Protein AF-A0A3N4N2G1-F1 (afdb_monomer)

Mean predicted aligned error: 16.77 Å

InterPro domains:
  IPR019284 Uncharacterized protein RP532 [PF10097] (50-97)

Structure (mmCIF, N/CA/C/O backbone):
data_AF-A0A3N4N2G1-F1
#
_entry.id   AF-A0A3N4N2G1-F1
#
loop_
_atom_site.group_PDB
_atom_site.id
_atom_site.type_symbol
_atom_site.label_atom_id
_atom_site.label_alt_id
_atom_site.label_comp_id
_atom_site.label_asym_id
_atom_site.label_entity_id
_atom_site.label_seq_id
_atom_site.pdbx_PDB_ins_code
_atom_site.Cartn_x
_atom_site.Cartn_y
_atom_site.Cartn_z
_atom_site.occupancy
_atom_site.B_iso_or_equiv
_atom_site.auth_seq_id
_atom_site.auth_comp_id
_atom_site.auth_asym_id
_atom_site.auth_atom_id
_atom_site.pdbx_PDB_model_num
ATOM 1 N N . MET A 1 1 ? 12.032 -57.325 11.717 1.00 37.16 1 MET A N 1
ATOM 2 C CA . MET A 1 1 ? 11.081 -56.897 10.663 1.00 37.16 1 MET A CA 1
ATOM 3 C C . MET A 1 1 ? 9.886 -56.282 11.387 1.00 37.16 1 MET A C 1
ATOM 5 O O . MET A 1 1 ? 8.989 -57.001 11.774 1.00 37.16 1 MET A O 1
ATOM 9 N N . ASN A 1 2 ? 9.988 -55.068 11.923 1.00 47.75 2 ASN A N 1
ATOM 10 C CA . ASN A 1 2 ? 10.006 -53.773 11.227 1.00 47.75 2 ASN A CA 1
ATOM 11 C C . ASN A 1 2 ? 8.675 -53.384 10.548 1.00 47.75 2 ASN A C 1
ATOM 13 O O . ASN A 1 2 ? 8.714 -52.868 9.439 1.00 47.75 2 ASN A O 1
ATOM 17 N N . ASN A 1 3 ? 7.517 -53.646 11.181 1.00 48.66 3 ASN A N 1
ATOM 18 C CA . ASN A 1 3 ? 6.256 -53.039 10.717 1.00 48.66 3 ASN A CA 1
ATOM 19 C C . ASN A 1 3 ? 5.130 -52.826 11.763 1.00 48.66 3 ASN A C 1
ATOM 21 O O . ASN A 1 3 ? 4.046 -52.401 11.388 1.00 48.66 3 ASN A O 1
ATOM 25 N N . GLU A 1 4 ? 5.352 -53.066 13.064 1.00 41.25 4 GLU A N 1
ATOM 26 C CA . GLU A 1 4 ? 4.409 -52.651 14.135 1.00 41.25 4 GLU A CA 1
ATOM 27 C C . GLU A 1 4 ? 4.792 -51.308 14.785 1.00 41.25 4 GLU A C 1
ATOM 29 O O . GLU A 1 4 ? 3.967 -50.659 15.428 1.00 41.25 4 GLU A O 1
ATOM 34 N N . ASN A 1 5 ? 6.025 -50.843 14.553 1.00 46.34 5 ASN A N 1
ATOM 35 C CA . ASN A 1 5 ? 6.548 -49.574 15.071 1.00 46.34 5 ASN A CA 1
ATOM 36 C C . ASN A 1 5 ? 5.984 -48.321 14.367 1.00 46.34 5 ASN A C 1
ATOM 38 O O . ASN A 1 5 ? 6.306 -47.211 14.775 1.00 46.34 5 ASN A O 1
ATOM 42 N N . GLU A 1 6 ? 5.128 -48.471 13.355 1.00 44.34 6 GLU A N 1
ATOM 43 C CA . GLU A 1 6 ? 4.577 -47.350 12.571 1.00 44.34 6 GLU A CA 1
ATOM 44 C C . GLU A 1 6 ? 3.105 -47.029 12.907 1.00 44.34 6 GLU A C 1
ATOM 46 O O . GLU A 1 6 ? 2.655 -45.904 12.701 1.00 44.34 6 GLU A O 1
ATOM 51 N N . LEU A 1 7 ? 2.337 -47.969 13.476 1.00 39.94 7 LEU A N 1
ATOM 52 C CA . LEU A 1 7 ? 0.890 -47.788 13.701 1.00 39.94 7 LEU A CA 1
ATOM 53 C C . LEU A 1 7 ? 0.514 -47.358 15.125 1.00 39.94 7 LEU A C 1
ATOM 55 O O . LEU A 1 7 ? -0.584 -46.853 15.334 1.00 39.94 7 LEU A O 1
ATOM 59 N N . LYS A 1 8 ? 1.417 -47.481 16.105 1.00 40.94 8 LYS A N 1
ATOM 60 C CA . LYS A 1 8 ? 1.154 -47.022 17.483 1.00 40.94 8 LYS A CA 1
ATOM 61 C C . LYS A 1 8 ? 1.486 -45.542 17.710 1.00 40.94 8 LYS A C 1
ATOM 63 O O . LYS A 1 8 ? 1.123 -44.986 18.738 1.00 40.94 8 LYS A O 1
ATOM 68 N N . ASN A 1 9 ? 2.140 -44.900 16.741 1.00 46.16 9 ASN A N 1
ATOM 69 C CA . ASN A 1 9 ? 2.567 -43.502 16.824 1.00 46.16 9 ASN A CA 1
ATOM 70 C C . ASN A 1 9 ? 1.599 -42.518 16.130 1.00 46.16 9 ASN A C 1
ATOM 72 O O . ASN A 1 9 ? 1.931 -41.350 15.958 1.00 46.16 9 ASN A O 1
ATOM 76 N N . ARG A 1 10 ? 0.417 -42.970 15.674 1.00 40.56 10 ARG A N 1
ATOM 77 C CA . ARG A 1 10 ? -0.484 -42.143 14.840 1.00 40.56 10 ARG A CA 1
ATOM 78 C C . ARG A 1 10 ? -1.954 -42.106 15.269 1.00 40.56 10 ARG A C 1
ATOM 80 O O . ARG A 1 10 ? -2.784 -41.521 14.583 1.00 40.56 10 ARG A O 1
ATOM 87 N N . SER A 1 11 ? -2.295 -42.671 16.414 1.00 40.91 11 SER A N 1
ATOM 88 C CA . SER A 1 11 ? -3.639 -42.543 16.977 1.00 40.91 11 SER A CA 1
ATOM 89 C C . SER A 1 11 ? -3.540 -42.503 18.488 1.00 40.91 11 SER A C 1
ATOM 91 O O . SER A 1 11 ? -2.995 -43.424 19.079 1.00 40.91 11 SER A O 1
ATOM 93 N N . ALA A 1 12 ? -4.084 -41.546 19.204 1.00 35.59 12 ALA A N 1
ATOM 94 C CA . ALA A 1 12 ? -4.738 -40.285 18.894 1.00 35.59 12 ALA A CA 1
ATOM 95 C C . ALA A 1 12 ? -5.020 -39.782 20.319 1.00 35.59 12 ALA A C 1
ATOM 97 O O . ALA A 1 12 ? -5.579 -40.505 21.137 1.00 35.59 12 ALA A O 1
ATOM 98 N N . ASP A 1 13 ? -4.411 -38.689 20.745 1.00 50.34 13 ASP A N 1
ATOM 99 C CA . ASP A 1 13 ? -4.986 -37.377 20.464 1.00 50.34 13 ASP A CA 1
ATOM 100 C C . ASP A 1 13 ? -6.416 -37.236 21.017 1.00 50.34 13 ASP A C 1
ATOM 102 O O . ASP A 1 13 ? -7.387 -36.956 20.329 1.00 50.34 13 ASP A O 1
ATOM 106 N N . THR A 1 14 ? -6.566 -37.520 22.303 1.00 43.53 14 THR A N 1
ATOM 107 C CA . THR A 1 14 ? -7.212 -36.591 23.229 1.00 43.53 14 THR A CA 1
ATOM 108 C C . THR A 1 14 ? -6.473 -36.811 24.533 1.00 43.53 14 THR A C 1
ATOM 110 O O . THR A 1 14 ? -6.767 -37.746 25.275 1.00 43.53 14 THR A O 1
ATOM 113 N N . GLY A 1 15 ? -5.394 -36.051 24.732 1.00 36.38 15 GLY A N 1
ATOM 114 C CA . GLY A 1 15 ? -4.617 -36.105 25.962 1.00 36.38 15 GLY A CA 1
ATOM 115 C C . GLY A 1 15 ? -5.551 -35.828 27.131 1.00 36.38 15 GLY A C 1
ATOM 116 O O . GLY A 1 15 ? -5.960 -34.688 27.328 1.00 36.38 15 GLY A O 1
ATOM 117 N N . GLY A 1 16 ? -5.931 -36.882 27.853 1.00 42.06 16 GLY A N 1
ATOM 118 C CA . GLY A 1 16 ? -6.633 -36.778 29.119 1.00 42.06 16 GLY A CA 1
ATOM 119 C C . GLY A 1 16 ? -5.739 -35.991 30.060 1.00 42.06 16 GLY A C 1
ATOM 120 O O . GLY A 1 16 ? -4.763 -36.530 30.579 1.00 42.06 16 GLY A O 1
ATOM 121 N N . LEU A 1 17 ? -6.030 -34.700 30.194 1.00 43.94 17 LEU A N 1
ATOM 122 C CA . LEU A 1 17 ? -5.348 -33.796 31.102 1.00 43.94 17 LEU A CA 1
ATOM 123 C C . LEU A 1 17 ? -5.698 -34.241 32.522 1.00 43.94 17 LEU A C 1
ATOM 125 O O . LEU A 1 17 ? -6.673 -33.786 33.111 1.00 43.94 17 LEU A O 1
ATOM 129 N N . ALA A 1 18 ? -4.924 -35.181 33.060 1.00 52.91 18 ALA A N 1
ATOM 130 C CA . ALA A 1 18 ? -4.780 -35.285 34.497 1.00 52.91 18 ALA A CA 1
ATOM 131 C C . ALA A 1 18 ? -4.140 -33.965 34.935 1.00 52.91 18 ALA A C 1
ATOM 133 O O . ALA A 1 18 ? -2.977 -33.706 34.621 1.00 52.91 18 ALA A O 1
ATOM 134 N N . PHE A 1 19 ? -4.945 -33.098 35.551 1.00 49.66 19 PHE A N 1
ATOM 135 C CA . PHE A 1 19 ? -4.498 -31.817 36.087 1.00 49.66 19 PHE A CA 1
ATOM 136 C C . PHE A 1 19 ? -3.251 -32.055 36.964 1.00 49.66 19 PHE A C 1
ATOM 138 O O . PHE A 1 19 ? -3.243 -33.038 37.710 1.00 49.66 19 PHE A O 1
ATOM 145 N N . PRO A 1 20 ? -2.181 -31.248 36.861 1.00 69.19 20 PRO A N 1
ATOM 146 C CA 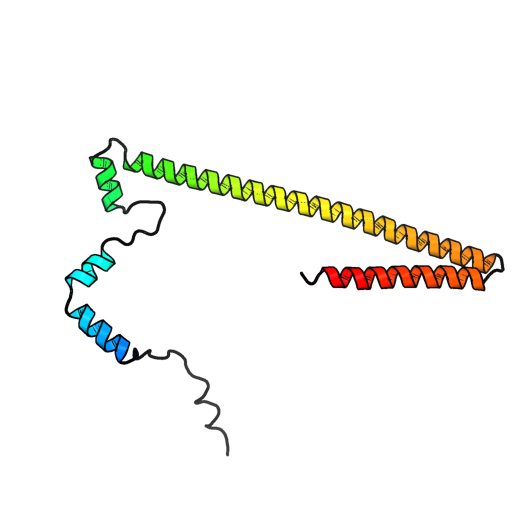. PRO A 1 20 ? -1.028 -31.324 37.760 1.00 69.19 20 PRO A CA 1
ATOM 147 C C . PRO A 1 20 ? -1.474 -31.385 39.230 1.00 69.19 20 PRO A C 1
ATOM 149 O O . PRO A 1 20 ? -2.496 -30.796 39.570 1.00 69.19 20 PRO A O 1
ATOM 152 N N . GLU A 1 21 ? -0.739 -32.074 40.110 1.00 62.72 21 GLU A N 1
ATOM 153 C CA . GLU A 1 21 ? -1.185 -32.289 41.505 1.00 62.72 21 GLU A CA 1
ATOM 154 C C . GLU A 1 21 ? -1.506 -30.985 42.257 1.00 62.72 21 GLU A C 1
ATOM 156 O O . GLU A 1 21 ? -2.452 -30.942 43.038 1.00 62.72 21 GLU A O 1
ATOM 161 N N . GLU A 1 22 ? -0.809 -29.891 41.939 1.00 62.41 22 GLU A N 1
ATOM 162 C CA . GLU A 1 22 ? -1.102 -28.554 42.472 1.00 62.41 22 GLU A CA 1
ATOM 163 C C . GLU A 1 22 ? -2.492 -28.043 42.055 1.00 62.41 22 GLU A C 1
ATOM 165 O O . GLU A 1 22 ? -3.205 -27.433 42.848 1.00 62.41 22 GLU A O 1
ATOM 170 N N . GLU A 1 23 ? -2.913 -28.310 40.817 1.00 61.94 23 GLU A N 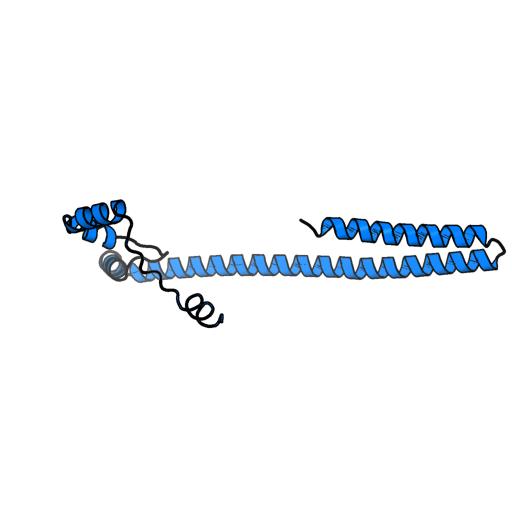1
ATOM 171 C CA . GLU A 1 23 ? -4.241 -27.943 40.325 1.00 61.94 23 GLU A CA 1
ATOM 172 C C . GLU A 1 23 ? -5.328 -28.847 40.924 1.00 61.94 23 GLU A C 1
ATOM 174 O O . GLU A 1 23 ? -6.424 -28.367 41.198 1.00 61.94 23 GLU A O 1
ATOM 179 N N . GLN A 1 24 ? -5.030 -30.119 41.209 1.00 62.53 24 GLN A N 1
ATOM 180 C CA . GLN A 1 24 ? -5.965 -31.028 41.888 1.00 62.53 24 GLN A CA 1
ATOM 181 C C . GLN A 1 24 ? -6.225 -30.604 43.340 1.00 62.53 24 GLN A C 1
ATOM 183 O O . GLN A 1 24 ? -7.379 -30.553 43.761 1.00 62.53 24 GLN A O 1
ATOM 188 N N . GLU A 1 25 ? -5.178 -30.213 44.073 1.00 65.38 25 GLU A N 1
ATOM 189 C CA . GLU A 1 25 ? -5.296 -29.699 45.444 1.00 65.38 25 GLU A CA 1
ATOM 190 C C . GLU A 1 25 ? -6.082 -28.376 45.482 1.00 65.38 25 GLU A C 1
ATOM 192 O O . GLU A 1 25 ? -6.886 -28.124 46.386 1.00 65.38 25 GLU A O 1
ATOM 197 N N . LEU A 1 26 ? -5.904 -27.527 44.464 1.00 66.94 26 LEU A N 1
ATOM 198 C CA . LEU A 1 26 ? -6.694 -26.308 44.298 1.00 66.94 26 LEU A CA 1
ATOM 199 C C . LEU A 1 26 ? -8.166 -26.613 43.991 1.00 66.94 26 LEU A C 1
ATOM 201 O O . LEU A 1 26 ? -9.035 -25.957 44.563 1.00 66.94 26 LEU A O 1
ATOM 205 N N . LEU A 1 27 ? -8.462 -27.597 43.139 1.00 63.56 27 LEU A N 1
ATOM 206 C CA . LEU A 1 27 ? -9.833 -28.004 42.812 1.00 63.56 27 LEU A CA 1
ATOM 207 C C . LEU A 1 27 ? -10.564 -28.585 44.028 1.00 63.56 27 LEU A C 1
ATOM 209 O O . LEU A 1 27 ? -11.684 -28.165 44.311 1.00 63.56 27 LEU A O 1
ATOM 213 N N . GLU A 1 28 ? -9.910 -29.452 44.802 1.00 67.56 28 GLU A N 1
ATOM 214 C CA . GLU A 1 28 ? -10.463 -30.028 46.036 1.00 67.56 28 GLU A CA 1
ATOM 215 C C . GLU A 1 28 ? -10.759 -28.937 47.082 1.00 67.56 28 GLU A C 1
ATOM 217 O O . GLU A 1 28 ? -11.831 -28.888 47.689 1.00 67.56 28 GLU A O 1
ATOM 222 N N . LYS A 1 29 ? -9.854 -27.962 47.220 1.00 66.00 29 LYS A N 1
ATOM 223 C CA . LYS A 1 29 ? -10.019 -26.815 48.126 1.00 66.00 29 LYS A CA 1
ATOM 224 C C . LYS A 1 29 ? -11.098 -25.823 47.672 1.00 66.00 29 LYS A C 1
ATOM 226 O O . LYS A 1 29 ? -11.647 -25.085 48.498 1.00 66.00 29 LYS A O 1
ATOM 231 N N . ILE A 1 30 ? -11.387 -25.772 46.371 1.00 66.19 30 ILE A N 1
ATOM 232 C CA . ILE A 1 30 ? -12.475 -24.979 45.783 1.00 66.19 30 ILE A CA 1
ATOM 233 C C . ILE A 1 30 ? -13.822 -25.700 45.954 1.00 66.19 30 ILE A C 1
ATOM 235 O O . ILE A 1 30 ? -14.821 -25.042 46.260 1.0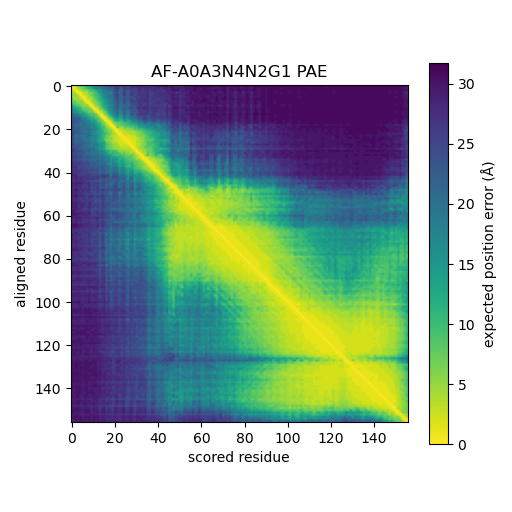0 66.19 30 ILE A O 1
ATOM 239 N N . GLU A 1 31 ? -13.851 -27.028 45.828 1.00 65.00 31 GLU A N 1
ATOM 240 C CA . GLU A 1 31 ? -15.044 -27.870 45.991 1.00 65.00 31 GLU A CA 1
ATOM 241 C C . GLU A 1 31 ? -15.624 -27.791 47.415 1.00 65.00 31 GLU A C 1
ATOM 243 O O . GLU A 1 31 ? -16.834 -27.634 47.593 1.00 65.00 31 GLU A O 1
ATOM 248 N N . ASP A 1 32 ? -14.759 -27.701 48.429 1.00 63.88 32 ASP A N 1
ATOM 249 C CA . ASP A 1 32 ? -15.135 -27.512 49.840 1.00 63.88 32 ASP A CA 1
ATOM 250 C C . ASP A 1 32 ? -15.685 -26.103 50.177 1.00 63.88 32 ASP A C 1
ATOM 252 O O . ASP A 1 32 ? -16.031 -25.777 51.322 1.00 63.88 32 ASP A O 1
ATOM 256 N N . ARG A 1 33 ? -15.790 -25.215 49.179 1.00 61.44 33 ARG A N 1
ATOM 257 C CA . ARG A 1 33 ? -16.336 -23.855 49.312 1.00 61.44 33 ARG A CA 1
ATOM 258 C C . ARG A 1 33 ? -17.433 -23.617 48.265 1.00 61.44 33 ARG A C 1
ATOM 260 O O . ARG A 1 33 ? -17.287 -22.732 47.419 1.00 61.44 33 ARG A O 1
ATOM 267 N N . PRO A 1 34 ? -18.609 -24.269 48.377 1.00 56.84 34 PRO A N 1
ATOM 268 C CA . PRO A 1 34 ? -19.704 -24.132 47.403 1.00 56.84 34 PRO A CA 1
ATOM 269 C C . PRO A 1 34 ? -20.218 -22.688 47.253 1.00 56.84 34 PRO A C 1
ATOM 271 O O . PRO A 1 34 ? -20.767 -22.313 46.218 1.00 56.84 34 PRO A O 1
ATOM 274 N N . ARG A 1 35 ? -19.991 -21.838 48.265 1.00 55.66 35 ARG A N 1
ATOM 275 C CA . ARG A 1 35 ? -20.296 -20.400 48.207 1.00 55.66 35 ARG A CA 1
ATOM 276 C C . ARG A 1 35 ? -19.370 -19.620 47.271 1.00 55.66 35 ARG A C 1
ATOM 278 O O . ARG A 1 35 ? -19.836 -18.665 46.663 1.00 55.66 35 ARG A O 1
ATOM 285 N N . LEU A 1 36 ? -18.099 -20.014 47.129 1.00 55.94 36 LEU A N 1
ATOM 286 C CA . LEU A 1 36 ? -17.185 -19.381 46.172 1.00 55.94 36 LEU A CA 1
ATOM 287 C C . LEU A 1 36 ? -17.573 -19.743 44.736 1.00 55.94 36 LEU A C 1
ATOM 289 O O . LEU A 1 36 ? -17.635 -18.857 43.891 1.00 55.94 36 LEU A O 1
ATOM 293 N N . ILE A 1 37 ? -17.906 -21.011 44.481 1.00 59.28 37 ILE A N 1
ATOM 294 C CA . ILE A 1 37 ? -18.325 -21.484 43.153 1.00 59.28 37 ILE A CA 1
ATOM 295 C C . ILE A 1 37 ? -19.607 -20.765 42.704 1.00 59.28 37 ILE A C 1
ATOM 297 O O . ILE A 1 37 ? -19.662 -20.235 41.595 1.00 59.28 37 ILE A O 1
ATOM 301 N N . GLN A 1 38 ? -20.609 -20.641 43.586 1.00 57.72 38 GLN A N 1
ATOM 302 C CA . GLN A 1 38 ? -21.814 -19.855 43.285 1.00 57.72 38 GLN A CA 1
ATOM 303 C C . GLN A 1 38 ? -21.510 -18.374 43.051 1.00 57.72 38 GLN A C 1
ATOM 305 O O . GLN A 1 38 ? -22.103 -17.770 42.164 1.00 57.72 38 GLN A O 1
ATOM 310 N N . GLN A 1 39 ? -20.585 -17.778 43.803 1.00 55.12 39 GLN A N 1
ATOM 311 C CA . GLN A 1 39 ? -20.257 -16.359 43.666 1.00 55.12 39 GLN A CA 1
ATOM 312 C C . GLN A 1 39 ? -19.460 -16.050 42.384 1.00 55.12 39 GLN A C 1
ATOM 314 O O . GLN A 1 39 ? -19.598 -14.956 41.841 1.00 55.12 39 GLN A O 1
ATOM 319 N N . ILE A 1 40 ? -18.680 -17.011 41.877 1.00 56.53 40 ILE A N 1
ATOM 320 C CA . ILE A 1 40 ? -17.924 -16.903 40.618 1.00 56.53 40 ILE A CA 1
ATOM 321 C C . ILE A 1 40 ? -18.843 -17.086 39.400 1.00 56.53 40 ILE A C 1
ATOM 323 O O . ILE A 1 40 ? -18.713 -16.350 38.425 1.00 56.53 40 ILE A O 1
ATOM 327 N N . ILE A 1 41 ? -19.811 -18.006 39.467 1.00 56.62 41 ILE A N 1
ATOM 328 C CA . ILE A 1 41 ? -20.778 -18.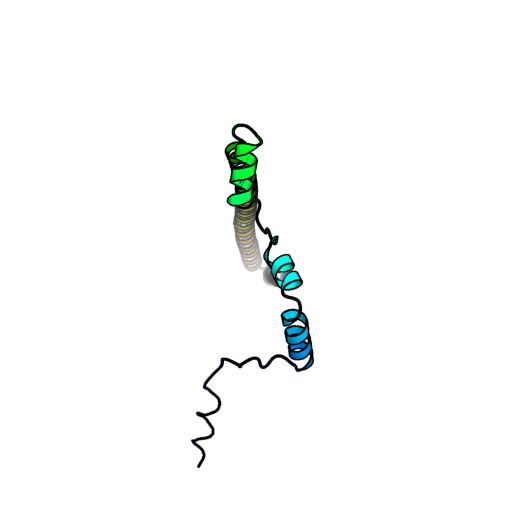241 38.380 1.00 56.62 41 ILE A CA 1
ATOM 329 C C . ILE A 1 41 ? -21.846 -17.133 38.323 1.00 56.62 41 ILE A C 1
ATOM 331 O O . ILE A 1 41 ? -22.344 -16.808 37.251 1.00 56.62 41 ILE A O 1
ATOM 335 N N . ALA A 1 42 ? -22.189 -16.509 39.454 1.00 56.59 42 ALA A N 1
ATOM 336 C CA . ALA A 1 42 ? -23.382 -15.669 39.540 1.00 56.59 42 ALA A CA 1
ATOM 337 C C . ALA A 1 42 ? -23.315 -14.294 38.854 1.00 56.59 42 ALA A C 1
ATOM 339 O O . ALA A 1 42 ? -24.364 -13.663 38.773 1.00 56.59 42 ALA A O 1
ATOM 340 N N . ARG A 1 43 ? -22.159 -13.764 38.420 1.00 54.22 43 ARG A N 1
ATOM 341 C CA . ARG A 1 43 ? -22.094 -12.376 37.896 1.00 54.22 43 ARG A CA 1
ATOM 342 C C . ARG A 1 43 ? -21.005 -12.124 36.857 1.00 54.22 43 ARG A C 1
ATOM 344 O O . ARG A 1 43 ? -20.327 -11.098 36.919 1.00 54.22 43 ARG A O 1
ATOM 351 N N . HIS A 1 44 ? -20.808 -13.035 35.911 1.00 51.59 44 HIS A N 1
ATOM 352 C CA . HIS A 1 44 ? -19.930 -12.748 34.778 1.00 51.59 44 HIS A CA 1
ATOM 353 C C . HIS A 1 44 ? -20.743 -12.351 33.551 1.00 51.59 44 HIS A C 1
ATOM 355 O O . HIS A 1 44 ? -21.121 -13.174 32.726 1.00 51.59 44 HIS A O 1
ATOM 361 N N . HIS A 1 45 ? -21.009 -11.053 33.456 1.00 56.97 45 HIS A N 1
ATOM 362 C CA . HIS A 1 45 ? -21.607 -10.447 32.282 1.00 56.97 45 HIS A CA 1
ATOM 363 C C . HIS A 1 45 ? -20.534 -9.976 31.317 1.00 56.97 45 HIS A C 1
ATOM 365 O O . HIS A 1 45 ? -19.835 -9.001 31.589 1.00 56.97 45 HIS A O 1
ATOM 371 N N . MET A 1 46 ? -20.430 -10.644 30.173 1.00 52.72 46 MET A N 1
ATOM 372 C CA . MET A 1 46 ? -19.664 -10.147 29.038 1.00 52.72 46 MET A CA 1
ATOM 373 C C . MET A 1 46 ? -20.612 -9.906 27.871 1.00 52.72 46 MET A C 1
ATOM 375 O O . MET A 1 46 ? -21.017 -10.826 27.169 1.00 52.72 46 MET A O 1
ATOM 379 N N . GLY A 1 47 ? -20.982 -8.644 27.690 1.00 66.50 47 GLY A N 1
ATOM 380 C CA . GLY A 1 47 ? -21.820 -8.195 26.590 1.00 66.50 47 GLY A CA 1
ATOM 381 C C . GLY A 1 47 ? -22.325 -6.772 26.831 1.00 66.50 47 GLY A C 1
ATOM 382 O O . GLY A 1 47 ? -22.393 -6.337 27.979 1.00 66.50 47 GLY A O 1
ATOM 383 N N . PRO A 1 48 ? -22.676 -6.029 25.771 1.00 67.00 48 PRO A N 1
ATOM 384 C CA . PRO A 1 48 ? -23.222 -4.672 25.882 1.00 67.00 48 PRO A CA 1
ATOM 385 C C . PRO A 1 48 ? -24.647 -4.639 26.463 1.00 67.00 48 PRO A C 1
ATOM 387 O O . PRO A 1 48 ? -25.167 -3.566 26.756 1.00 67.00 48 PRO A O 1
ATOM 390 N N . LEU A 1 49 ? -25.281 -5.806 26.613 1.00 76.75 49 LEU A N 1
ATOM 391 C CA . LEU A 1 49 ? -26.645 -5.963 27.100 1.00 76.75 49 LEU A CA 1
ATOM 392 C C . LEU A 1 49 ? -26.656 -6.635 28.486 1.00 76.75 49 LEU A C 1
ATOM 394 O O . LEU A 1 49 ? -25.902 -7.589 28.700 1.00 76.75 49 LEU A O 1
ATOM 398 N N . PRO A 1 50 ? -27.500 -6.150 29.418 1.00 79.19 50 PRO A N 1
ATOM 399 C CA . PRO A 1 50 ? -27.702 -6.784 30.720 1.00 79.19 50 PRO A CA 1
ATOM 400 C C . PRO A 1 50 ? -28.439 -8.124 30.583 1.00 79.19 50 PRO A C 1
ATOM 402 O O . PRO A 1 50 ? -29.058 -8.387 29.551 1.00 79.19 50 PRO A O 1
ATOM 405 N N . ASP A 1 51 ? -28.392 -8.968 31.620 1.00 81.44 51 ASP A N 1
ATOM 406 C CA . ASP A 1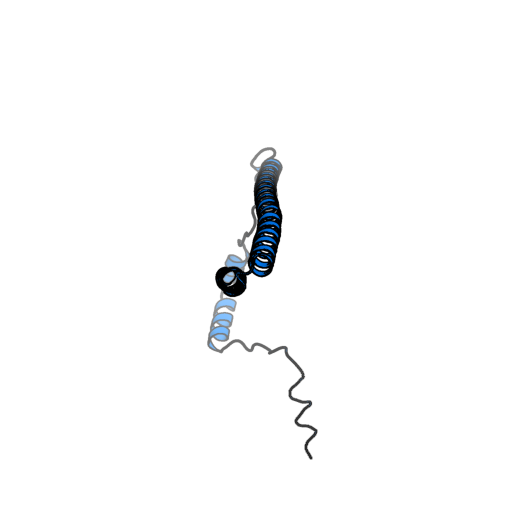 51 ? -29.033 -10.293 31.582 1.00 81.44 51 ASP A CA 1
ATOM 407 C C . ASP A 1 51 ? -30.535 -10.139 31.385 1.00 81.44 51 ASP A C 1
ATOM 409 O O . ASP A 1 51 ? -31.110 -9.137 31.820 1.00 81.44 51 ASP A O 1
ATOM 413 N N . PRO A 1 52 ? -31.209 -11.144 30.806 1.00 79.12 52 PRO A N 1
ATOM 414 C CA . PRO A 1 52 ? -32.661 -11.130 30.658 1.00 79.12 52 PRO A CA 1
ATOM 415 C C . PRO A 1 52 ? -33.396 -10.841 31.980 1.00 79.12 52 PRO A C 1
ATOM 417 O O . PRO A 1 52 ? -34.352 -10.062 32.003 1.00 79.12 52 PRO A O 1
ATOM 420 N N . ASP A 1 53 ? -32.909 -11.407 33.090 1.00 80.56 53 ASP A N 1
ATOM 421 C CA . ASP A 1 53 ? -33.473 -11.201 34.429 1.00 80.56 53 ASP A CA 1
ATOM 422 C C . ASP A 1 53 ? -33.279 -9.762 34.930 1.00 80.56 53 ASP A C 1
ATOM 424 O O . ASP A 1 53 ? -34.185 -9.177 35.533 1.00 80.56 53 ASP A O 1
ATOM 428 N N . ASP A 1 54 ? -32.127 -9.151 34.649 1.00 81.06 54 ASP A N 1
ATOM 429 C CA . ASP A 1 54 ? -31.858 -7.760 35.007 1.00 81.06 54 ASP A CA 1
ATOM 430 C C . ASP A 1 54 ? -32.579 -6.784 34.058 1.00 81.06 54 ASP A C 1
ATOM 432 O O . ASP A 1 54 ? -33.119 -5.780 34.522 1.00 81.06 54 ASP A O 1
ATOM 436 N N . MET A 1 55 ? -32.725 -7.100 32.764 1.00 81.12 55 MET A N 1
ATOM 437 C CA . MET A 1 55 ? -33.581 -6.364 31.818 1.00 81.12 55 MET A CA 1
ATOM 438 C C . MET A 1 55 ? -35.033 -6.303 32.300 1.00 81.12 55 MET A C 1
ATOM 440 O O . MET A 1 55 ? -35.647 -5.231 32.278 1.00 81.12 55 MET A O 1
ATOM 444 N N . ALA A 1 56 ? -35.581 -7.427 32.770 1.00 80.25 56 ALA A N 1
ATOM 445 C CA . ALA A 1 56 ? -36.934 -7.485 33.314 1.00 80.25 56 ALA A CA 1
ATOM 446 C C . ALA A 1 56 ? -37.083 -6.609 34.572 1.00 80.25 56 ALA A C 1
ATOM 448 O O . ALA A 1 56 ? -38.089 -5.912 34.732 1.00 80.25 56 ALA A O 1
ATOM 449 N N . ARG A 1 57 ? -36.058 -6.573 35.436 1.00 83.38 57 ARG A N 1
ATOM 450 C CA . ARG A 1 57 ? -36.012 -5.678 36.607 1.00 83.38 57 ARG A CA 1
ATOM 451 C C . ARG A 1 57 ? -35.913 -4.207 36.215 1.00 83.38 57 ARG A C 1
ATOM 453 O O . ARG A 1 57 ? -36.590 -3.370 36.804 1.00 83.38 57 ARG A O 1
ATOM 460 N N . TYR A 1 58 ? -35.131 -3.866 35.194 1.00 80.62 58 TYR A N 1
ATOM 461 C CA . TYR A 1 58 ? -35.090 -2.496 34.684 1.00 80.62 58 TYR A CA 1
ATOM 462 C C . TYR A 1 58 ? -36.441 -2.052 34.118 1.00 80.62 58 TYR A C 1
ATOM 464 O O . TYR A 1 58 ? -36.836 -0.908 34.336 1.00 80.62 58 TYR A O 1
ATOM 472 N N . GLY A 1 59 ? -37.173 -2.945 33.446 1.00 83.25 59 GLY A N 1
ATOM 473 C CA . GLY A 1 59 ? -38.525 -2.671 32.952 1.00 83.25 59 GLY A CA 1
ATOM 474 C C . GLY A 1 59 ? -39.574 -2.468 34.052 1.00 83.25 59 GLY A C 1
ATOM 475 O O . GLY A 1 59 ? -40.532 -1.730 33.836 1.00 83.25 59 GLY A O 1
ATOM 476 N N . SER A 1 60 ? -39.399 -3.082 35.228 1.00 83.56 60 SER A N 1
ATOM 477 C CA . SER A 1 60 ? -40.322 -2.922 36.362 1.00 83.56 60 SER A CA 1
ATOM 478 C C . SER A 1 60 ? -40.030 -1.688 37.221 1.00 83.56 60 SER A C 1
ATOM 480 O O . SER A 1 60 ? -40.952 -1.125 37.808 1.00 83.56 60 SER A O 1
ATOM 482 N N . ILE A 1 61 ? -38.770 -1.241 37.274 1.00 87.38 61 ILE A N 1
ATOM 483 C CA . ILE A 1 61 ? -38.342 -0.054 38.036 1.00 87.38 61 ILE A CA 1
ATOM 484 C C . ILE A 1 61 ? -38.490 1.227 37.206 1.00 87.38 61 ILE A C 1
ATOM 486 O O . ILE A 1 61 ? -38.856 2.278 37.732 1.00 87.38 61 ILE A O 1
ATOM 490 N N . ILE A 1 62 ? -38.184 1.158 35.909 1.00 83.88 62 ILE A N 1
ATOM 491 C CA . ILE A 1 62 ? -38.180 2.302 34.999 1.00 83.88 62 ILE A CA 1
ATOM 492 C C . ILE A 1 62 ? -39.226 2.047 33.910 1.00 83.88 62 ILE A C 1
ATOM 494 O O . ILE A 1 62 ? -39.137 1.030 33.218 1.00 83.88 62 ILE A O 1
ATOM 498 N N . PRO A 1 63 ? -40.180 2.969 33.678 1.00 85.31 63 PRO A N 1
ATOM 499 C CA . PRO A 1 63 ? -41.137 2.812 32.590 1.00 85.31 63 PRO A CA 1
ATOM 500 C C . PRO A 1 63 ? -40.396 2.690 31.251 1.00 85.31 63 PRO A C 1
ATOM 502 O O . PRO A 1 63 ? -39.566 3.539 30.909 1.00 85.31 63 PRO A O 1
ATOM 505 N N . ASN A 1 64 ? -40.683 1.616 30.510 1.00 84.88 64 ASN A N 1
ATOM 506 C CA . ASN A 1 64 ? -40.006 1.239 29.262 1.00 84.88 64 ASN A CA 1
ATOM 507 C C . ASN A 1 64 ? -38.471 1.111 29.388 1.00 84.88 64 ASN A C 1
ATOM 509 O O . ASN A 1 64 ? -37.742 1.365 28.430 1.00 84.88 64 ASN A O 1
ATOM 513 N N . GLY A 1 65 ? -37.956 0.739 30.567 1.00 84.31 65 GLY A N 1
ATOM 514 C CA . GLY A 1 65 ? -36.516 0.645 30.832 1.00 84.31 65 GLY A CA 1
ATOM 515 C C . GLY A 1 65 ? -35.783 -0.347 29.924 1.00 84.31 65 GLY A C 1
ATOM 516 O O . GLY A 1 65 ? -34.751 -0.000 29.357 1.00 84.31 65 GLY A O 1
ATOM 517 N N . ALA A 1 66 ? -36.350 -1.542 29.729 1.00 86.38 66 ALA A N 1
ATOM 518 C CA . ALA A 1 66 ? -35.780 -2.571 28.855 1.00 86.38 66 ALA A CA 1
ATOM 519 C C . ALA A 1 66 ? -35.683 -2.104 27.389 1.00 86.38 66 ALA A C 1
ATOM 521 O O . ALA A 1 66 ? -34.626 -2.211 26.775 1.00 86.38 66 ALA A O 1
ATOM 522 N N . GLU A 1 67 ? -36.753 -1.504 26.864 1.00 87.38 67 GLU A N 1
ATOM 523 C CA . GLU A 1 67 ? -36.811 -0.952 25.503 1.00 87.38 67 GLU A CA 1
ATOM 524 C C . GLU A 1 67 ? -35.757 0.145 25.289 1.00 87.38 67 GLU A C 1
ATOM 526 O O . GLU A 1 67 ? -35.044 0.156 24.291 1.00 87.38 67 GLU A O 1
ATOM 531 N N . ARG A 1 68 ? -35.588 1.051 26.261 1.00 87.94 68 ARG A N 1
ATOM 532 C CA . ARG A 1 68 ? -34.586 2.128 26.178 1.00 87.94 68 ARG A CA 1
ATOM 533 C C . ARG A 1 68 ? -33.151 1.603 26.162 1.00 87.94 68 ARG A C 1
ATOM 535 O O . ARG A 1 68 ? -32.300 2.215 25.521 1.00 87.94 68 ARG A O 1
ATOM 542 N N . ILE A 1 69 ? -32.880 0.505 26.866 1.00 88.00 69 ILE A N 1
ATOM 543 C CA . ILE A 1 69 ? -31.567 -0.155 26.867 1.00 88.00 69 ILE A CA 1
ATOM 544 C C . ILE A 1 69 ? -31.316 -0.833 25.514 1.00 88.00 69 ILE A C 1
ATOM 546 O O . ILE A 1 69 ? -30.251 -0.635 24.934 1.00 88.00 69 ILE A O 1
ATOM 550 N N . MET A 1 70 ? -32.309 -1.545 24.973 1.00 88.25 70 MET A N 1
ATOM 551 C CA . MET A 1 70 ? -32.215 -2.161 23.642 1.00 88.25 70 MET A CA 1
ATOM 552 C C . MET A 1 70 ? -31.982 -1.113 22.550 1.00 88.25 70 MET A C 1
ATOM 554 O O . MET A 1 70 ? -31.034 -1.233 21.780 1.00 88.25 70 MET A O 1
ATOM 558 N N . GLN A 1 71 ? -32.749 -0.020 22.550 1.00 90.00 71 GLN A N 1
ATOM 559 C CA . GLN A 1 71 ? -32.564 1.084 21.600 1.00 90.00 71 GLN A CA 1
ATOM 560 C C . GLN A 1 71 ? -31.185 1.745 21.717 1.00 90.00 71 GLN A C 1
ATOM 562 O O . GLN A 1 71 ? -30.616 2.189 20.720 1.00 90.00 71 GLN A O 1
ATOM 567 N N . MET A 1 72 ? -30.630 1.834 22.929 1.00 88.56 72 MET A N 1
ATOM 568 C CA . MET A 1 72 ? -29.278 2.351 23.133 1.00 88.56 72 MET A CA 1
ATOM 569 C C . MET A 1 72 ? -28.232 1.418 22.513 1.00 88.56 72 MET A C 1
ATOM 571 O O . MET A 1 72 ? -27.353 1.901 21.799 1.00 88.56 72 MET A O 1
ATOM 575 N N . ALA A 1 73 ? -28.366 0.106 22.728 1.00 88.06 73 ALA A N 1
ATOM 576 C CA . ALA A 1 73 ? -27.477 -0.902 22.158 1.00 88.06 73 ALA A CA 1
ATOM 577 C C . ALA A 1 73 ? -27.564 -0.946 20.621 1.00 88.06 73 ALA A C 1
ATOM 579 O O . ALA A 1 73 ? -26.535 -0.925 19.948 1.00 88.06 73 ALA A O 1
ATOM 580 N N . GLU A 1 74 ? -28.771 -0.913 20.051 1.00 90.38 74 GLU A N 1
ATOM 581 C CA . GLU A 1 74 ? -28.988 -0.850 18.598 1.00 90.38 74 GLU A CA 1
ATOM 582 C C . GLU A 1 74 ? -28.388 0.419 17.990 1.00 90.38 74 GLU A C 1
ATOM 584 O O . GLU A 1 74 ? -27.720 0.373 16.955 1.00 90.38 74 GLU A O 1
ATOM 589 N N . LYS A 1 75 ? -28.575 1.569 18.649 1.00 92.69 75 LYS A N 1
ATOM 590 C CA . LYS A 1 75 ? -27.986 2.831 18.204 1.00 92.69 75 LYS A CA 1
ATOM 591 C C . LYS A 1 75 ? -26.463 2.767 18.234 1.00 92.69 75 LYS A C 1
ATOM 593 O O . LYS A 1 75 ? -25.833 3.209 17.274 1.00 92.69 75 LYS A O 1
ATOM 598 N N . GLU A 1 76 ? -25.871 2.206 19.284 1.00 89.19 76 GLU A N 1
ATOM 599 C CA . GLU A 1 76 ? -24.422 2.033 19.375 1.00 89.19 76 GLU A CA 1
ATOM 600 C C . GLU A 1 76 ? -23.894 1.080 18.294 1.00 89.19 76 GLU A C 1
ATOM 602 O O . GLU A 1 76 ? -22.925 1.410 17.609 1.00 89.19 76 GLU A O 1
ATOM 607 N N . GLN A 1 77 ? -24.563 -0.051 18.066 1.00 89.62 77 GLN A N 1
ATOM 608 C CA . GLN A 1 77 ? -24.219 -0.986 16.996 1.00 89.62 77 GLN A CA 1
ATOM 609 C C . GLN A 1 77 ? -24.328 -0.324 15.617 1.00 89.62 77 GLN A C 1
ATOM 611 O O . GLN A 1 77 ? -23.413 -0.438 14.807 1.00 89.62 77 GLN A O 1
ATOM 616 N N . SER A 1 78 ? -25.403 0.425 15.359 1.00 92.19 78 SER A N 1
ATOM 617 C CA . SER A 1 78 ? -25.585 1.146 14.095 1.00 92.19 78 SER A CA 1
ATOM 618 C C . SER A 1 78 ? -24.507 2.211 13.876 1.00 92.19 78 SER A C 1
ATOM 620 O O . SER A 1 78 ? -24.029 2.378 12.757 1.00 92.19 78 SER A O 1
ATOM 622 N N . ALA A 1 79 ? -24.080 2.902 14.937 1.00 91.88 79 ALA A N 1
ATOM 623 C CA . ALA A 1 79 ? -23.004 3.880 14.867 1.00 91.88 79 ALA A CA 1
ATOM 624 C C . ALA A 1 79 ? -21.656 3.207 14.575 1.00 91.88 79 ALA A C 1
ATOM 626 O O . ALA A 1 79 ? -20.900 3.717 13.751 1.00 91.88 79 ALA A O 1
ATOM 627 N N . ARG A 1 80 ? -21.379 2.048 15.192 1.00 89.50 80 ARG A N 1
ATOM 628 C CA . ARG A 1 80 ? -20.181 1.240 14.910 1.00 89.50 80 ARG A CA 1
ATOM 629 C C . ARG A 1 80 ? -20.155 0.770 13.459 1.00 89.50 80 ARG A C 1
ATOM 631 O O . ARG A 1 80 ? -19.175 1.030 12.772 1.00 89.50 80 ARG A O 1
ATOM 638 N N . LEU A 1 81 ? -21.253 0.197 12.967 1.00 91.50 81 LEU A N 1
ATOM 639 C CA . LEU A 1 81 ? -21.371 -0.240 11.572 1.00 91.50 81 LEU A CA 1
ATOM 640 C C . LEU A 1 81 ? -21.168 0.923 10.591 1.00 91.50 81 LEU A C 1
ATOM 642 O O . LEU A 1 81 ? -20.411 0.796 9.638 1.00 91.50 81 LEU A O 1
ATOM 646 N N . GLN A 1 82 ? -21.759 2.092 10.856 1.00 93.25 82 GLN A N 1
ATOM 647 C CA . GLN A 1 82 ? -21.552 3.277 10.016 1.00 93.25 82 GLN A CA 1
ATOM 648 C C . GLN A 1 82 ? -20.099 3.773 10.020 1.00 93.25 82 GLN A C 1
ATOM 650 O O . GLN A 1 82 ? -19.631 4.308 9.014 1.00 93.25 82 GLN A O 1
ATOM 655 N N . MET A 1 83 ? -19.386 3.655 11.144 1.00 91.38 83 MET A N 1
ATOM 656 C CA . MET A 1 83 ? -17.960 3.991 11.211 1.00 91.38 83 MET A CA 1
ATOM 657 C C . MET A 1 83 ? -17.119 2.982 10.424 1.00 91.38 83 MET A C 1
ATOM 659 O O . MET A 1 83 ? -16.263 3.397 9.647 1.00 91.38 83 MET A O 1
ATOM 663 N N . GLU A 1 84 ? -17.404 1.688 10.567 1.00 91.44 84 GLU A N 1
ATOM 664 C CA . GLU A 1 84 ? -16.734 0.618 9.821 1.00 91.44 84 GLU A CA 1
ATOM 665 C C . GLU A 1 84 ? -16.959 0.750 8.310 1.00 91.44 84 GLU A C 1
ATOM 667 O O . GLU A 1 84 ? -16.007 0.672 7.536 1.00 91.44 84 GLU A O 1
ATOM 672 N N . GLU A 1 85 ? -18.191 1.018 7.872 1.00 91.50 85 GLU A N 1
ATOM 673 C CA . GLU A 1 85 ? -18.517 1.248 6.461 1.00 91.50 85 GLU A CA 1
ATOM 674 C C . GLU A 1 85 ? -17.764 2.454 5.891 1.00 91.50 85 GLU A C 1
ATOM 676 O O . GLU A 1 85 ? -17.203 2.374 4.795 1.00 91.50 85 GLU A O 1
ATOM 681 N N . LYS A 1 86 ? -17.701 3.563 6.640 1.00 89.81 86 LYS A N 1
ATOM 682 C CA . LYS A 1 86 ? -16.936 4.750 6.233 1.00 89.81 86 LYS A CA 1
ATOM 683 C C . LYS A 1 86 ? -15.448 4.447 6.125 1.00 89.81 86 LYS A C 1
ATOM 685 O O . LYS A 1 86 ? -14.847 4.784 5.108 1.00 89.81 86 LYS A O 1
ATOM 690 N N . GLU A 1 87 ? -14.868 3.773 7.116 1.00 87.31 87 GLU A N 1
ATOM 691 C CA . GLU A 1 87 ? -13.453 3.396 7.085 1.00 87.31 87 GLU A CA 1
ATOM 692 C C . GLU A 1 87 ? -13.152 2.470 5.895 1.00 87.31 87 GLU A C 1
ATOM 694 O O . GLU A 1 87 ? -12.166 2.658 5.178 1.00 87.31 87 GLU A O 1
ATOM 699 N N . GLN A 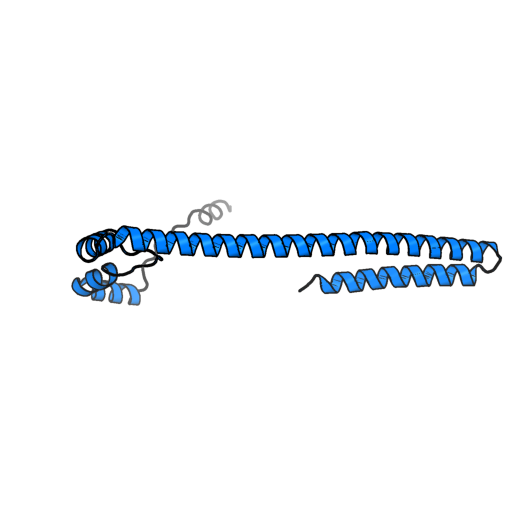1 88 ? -14.023 1.493 5.628 1.00 84.31 88 GLN A N 1
ATOM 700 C CA . GLN A 1 88 ? -13.886 0.603 4.476 1.00 84.31 88 GLN A CA 1
ATOM 701 C C . GLN A 1 88 ? -13.990 1.363 3.152 1.00 84.31 88 GLN A C 1
ATOM 703 O O . GLN A 1 88 ? -13.193 1.127 2.239 1.00 84.31 88 GLN A O 1
ATOM 708 N N . GLN A 1 89 ? -14.941 2.290 3.036 1.00 85.94 89 GLN A N 1
ATOM 709 C CA . GLN A 1 89 ? -15.124 3.096 1.835 1.00 85.94 89 GLN A CA 1
ATOM 710 C C . GLN A 1 89 ? -13.925 4.014 1.583 1.00 85.94 89 GLN A C 1
ATOM 712 O O . GLN A 1 89 ? -13.451 4.108 0.446 1.00 85.94 89 GLN A O 1
ATOM 717 N N . GLU A 1 90 ? -13.394 4.638 2.633 1.00 82.06 90 GLU A N 1
ATOM 718 C CA . GLU A 1 90 ? -12.170 5.430 2.576 1.00 82.06 90 GLU A CA 1
ATOM 719 C C . GLU A 1 90 ? -10.998 4.565 2.115 1.00 82.06 90 GLU A C 1
ATOM 721 O O . GLU A 1 90 ? -10.407 4.863 1.073 1.00 82.06 90 GLU A O 1
ATOM 726 N N . ARG A 1 91 ? -10.723 3.436 2.784 1.00 79.94 91 ARG A N 1
ATOM 727 C CA . ARG A 1 91 ? -9.660 2.492 2.387 1.00 79.94 91 ARG A CA 1
ATOM 728 C C . ARG A 1 91 ? -9.789 2.074 0.924 1.00 79.94 91 ARG A C 1
ATOM 730 O O . ARG A 1 91 ? -8.808 2.094 0.181 1.00 79.94 91 ARG A O 1
ATOM 737 N N . PHE A 1 92 ? -10.996 1.741 0.475 1.00 79.31 92 PHE A N 1
ATOM 738 C CA . PHE A 1 92 ? -11.243 1.352 -0.911 1.00 79.31 92 PHE A CA 1
ATOM 739 C C . PHE A 1 92 ? -10.986 2.497 -1.900 1.00 79.31 92 PHE A C 1
ATOM 741 O O . PHE A 1 92 ? -10.434 2.273 -2.982 1.00 79.31 92 PHE A O 1
ATOM 748 N N . SER A 1 93 ? -11.349 3.729 -1.537 1.00 76.88 93 SER A N 1
ATOM 749 C CA . SER A 1 93 ? -11.071 4.915 -2.350 1.00 76.88 93 SER A CA 1
ATOM 750 C C . SER A 1 93 ? -9.568 5.199 -2.472 1.00 76.88 93 SER A C 1
ATOM 752 O O . SER A 1 93 ? -9.086 5.417 -3.588 1.00 76.88 93 SER A O 1
ATOM 754 N N . TYR A 1 94 ? -8.812 5.072 -1.374 1.00 76.38 94 TYR A N 1
ATOM 755 C CA . TYR A 1 94 ? -7.355 5.214 -1.366 1.00 76.38 94 TYR A CA 1
ATOM 756 C C . TYR A 1 94 ? -6.688 4.170 -2.265 1.00 76.38 94 TYR A C 1
ATOM 758 O O . TYR A 1 94 ? -5.892 4.520 -3.138 1.00 76.38 94 TYR A O 1
ATOM 766 N N . LEU A 1 95 ? -7.079 2.897 -2.142 1.00 77.06 95 LEU A N 1
ATOM 767 C CA . LEU A 1 95 ? -6.558 1.816 -2.985 1.00 77.06 95 LEU A CA 1
ATOM 768 C C . LEU A 1 95 ? -6.842 2.053 -4.473 1.00 77.06 95 LEU A C 1
ATOM 770 O O . LEU A 1 95 ? -5.967 1.849 -5.317 1.00 77.06 95 LEU A O 1
ATOM 774 N N . LYS A 1 96 ? -8.048 2.518 -4.820 1.00 77.31 96 LYS A N 1
ATOM 775 C CA . LYS A 1 96 ? -8.391 2.869 -6.206 1.00 77.31 96 LYS A CA 1
ATOM 776 C C . LYS A 1 96 ? -7.516 3.996 -6.746 1.00 77.31 96 LYS A C 1
ATOM 778 O O . LYS A 1 96 ? -7.073 3.921 -7.896 1.00 77.31 96 LYS A O 1
ATOM 783 N N . GLN A 1 97 ? -7.262 5.027 -5.943 1.00 76.31 97 GLN A N 1
ATOM 784 C CA . GLN A 1 97 ? -6.425 6.151 -6.350 1.00 76.31 97 GLN A CA 1
ATOM 785 C C . GLN A 1 97 ? -4.966 5.721 -6.539 1.00 76.31 97 GLN A C 1
ATOM 787 O O . GLN A 1 97 ? -4.372 6.030 -7.574 1.00 76.31 97 GLN A O 1
ATOM 792 N N . GLU A 1 98 ? -4.417 4.931 -5.615 1.00 80.25 98 GLU A N 1
ATOM 793 C CA . GLU A 1 98 ? -3.083 4.348 -5.765 1.00 80.25 98 GLU A CA 1
ATOM 794 C C . GLU A 1 98 ? -2.968 3.494 -7.028 1.00 80.25 98 GLU A C 1
ATOM 796 O O . GLU A 1 98 ? -1.998 3.613 -7.776 1.00 80.25 98 GLU A O 1
ATOM 801 N N . GLN A 1 99 ? -3.960 2.644 -7.303 1.00 77.94 99 GLN A N 1
ATOM 802 C CA . GLN A 1 99 ? -3.974 1.823 -8.511 1.00 77.94 99 GLN A CA 1
ATOM 803 C C . GLN A 1 99 ? -4.012 2.680 -9.778 1.00 77.94 99 GLN A C 1
ATOM 805 O O . GLN A 1 99 ? -3.325 2.363 -10.749 1.00 77.94 99 GLN A O 1
ATOM 810 N N . ALA A 1 100 ? -4.785 3.767 -9.788 1.00 78.75 100 ALA A N 1
ATOM 811 C CA . ALA A 1 100 ? -4.831 4.682 -10.923 1.00 78.75 100 ALA A CA 1
ATOM 812 C C . ALA A 1 100 ? -3.476 5.373 -11.154 1.00 78.75 100 ALA A C 1
ATOM 814 O O . ALA A 1 100 ? -3.025 5.460 -12.298 1.00 78.75 100 ALA A O 1
ATOM 815 N N . ILE A 1 101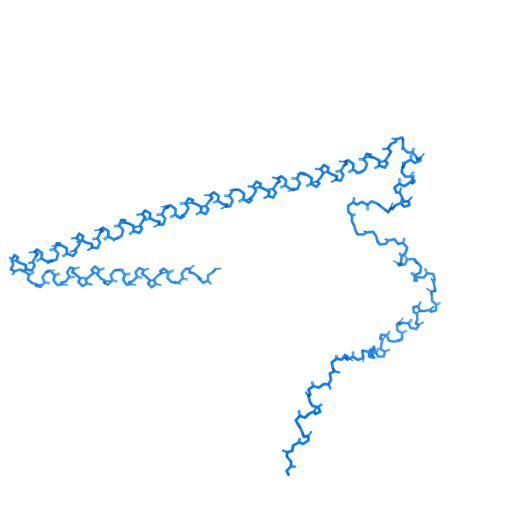 ? -2.803 5.810 -10.085 1.00 82.06 101 ILE A N 1
ATOM 816 C CA . ILE A 1 101 ? -1.460 6.406 -10.156 1.00 82.06 101 ILE A CA 1
ATOM 817 C C . ILE A 1 101 ? -0.443 5.371 -10.650 1.00 82.06 101 ILE A C 1
ATOM 819 O O . ILE A 1 101 ? 0.295 5.658 -11.590 1.00 82.06 101 ILE A O 1
ATOM 823 N N . LYS A 1 102 ? -0.457 4.147 -10.103 1.00 84.06 102 LYS A N 1
ATOM 824 C CA . LYS A 1 102 ? 0.415 3.035 -10.526 1.00 84.06 102 LYS A CA 1
ATOM 825 C C . LYS A 1 102 ? 0.225 2.703 -12.010 1.00 84.06 102 LYS A C 1
ATOM 827 O O . LYS A 1 102 ? 1.206 2.629 -12.745 1.00 84.06 102 LYS A O 1
ATOM 832 N N . LYS A 1 103 ? -1.024 2.586 -12.483 1.00 82.00 103 LYS A N 1
ATOM 833 C CA . LYS A 1 103 ? -1.340 2.317 -13.901 1.00 82.00 103 LYS A CA 1
ATOM 834 C C . LYS A 1 103 ? -0.853 3.434 -14.827 1.00 82.00 103 LYS A C 1
ATOM 836 O O . LYS A 1 103 ? -0.252 3.146 -15.858 1.00 82.00 103 LYS A O 1
ATOM 841 N N . ARG A 1 104 ? -1.077 4.703 -14.462 1.00 84.00 104 ARG A N 1
ATOM 842 C CA . ARG A 1 104 ? -0.584 5.857 -15.237 1.00 84.00 104 ARG A CA 1
ATOM 843 C C . ARG A 1 104 ? 0.944 5.900 -15.251 1.00 84.00 104 ARG A C 1
ATOM 845 O O . ARG A 1 104 ? 1.532 6.063 -16.314 1.00 84.00 104 ARG A O 1
ATOM 852 N N . GLY A 1 105 ? 1.579 5.687 -14.100 1.00 87.62 105 GLY A N 1
ATOM 853 C CA . GLY A 1 105 ? 3.035 5.629 -13.965 1.00 87.62 105 GLY A CA 1
ATOM 854 C C . GLY A 1 105 ? 3.663 4.520 -14.808 1.00 87.62 105 GLY A C 1
ATOM 855 O O . GLY A 1 105 ? 4.642 4.766 -15.506 1.00 87.62 105 GLY A O 1
ATOM 856 N N . GLN A 1 106 ? 3.061 3.327 -14.831 1.00 89.50 106 GLN A N 1
ATOM 857 C CA . GLN A 1 106 ? 3.511 2.222 -15.680 1.00 89.50 106 GLN A CA 1
ATOM 858 C C . GLN A 1 106 ? 3.437 2.576 -17.171 1.00 89.50 106 GLN A C 1
ATOM 860 O O . GLN A 1 106 ? 4.335 2.221 -17.933 1.00 89.50 106 GLN A O 1
ATOM 865 N N . TRP A 1 107 ? 2.400 3.306 -17.588 1.00 90.94 107 TRP A N 1
ATOM 866 C CA . TRP A 1 107 ? 2.264 3.754 -18.972 1.00 90.94 107 TRP A CA 1
ATOM 867 C C . TRP A 1 107 ? 3.351 4.770 -19.354 1.00 90.94 107 TRP A C 1
ATOM 869 O O . TRP A 1 107 ? 3.990 4.616 -20.392 1.00 90.94 107 TRP A O 1
ATOM 879 N N . PHE A 1 108 ? 3.643 5.744 -18.481 1.00 90.44 108 PHE A N 1
ATOM 880 C CA . PHE A 1 108 ? 4.760 6.678 -18.676 1.00 90.44 108 PHE A CA 1
ATOM 881 C C . PHE A 1 108 ? 6.126 5.978 -18.687 1.00 90.44 108 PHE A C 1
ATOM 883 O O . PHE A 1 108 ? 6.987 6.346 -19.483 1.00 90.44 108 PHE A O 1
ATOM 890 N N . ALA A 1 109 ? 6.319 4.949 -17.858 1.00 89.56 109 ALA A N 1
ATOM 891 C CA . ALA A 1 109 ? 7.538 4.143 -17.853 1.00 89.56 109 ALA A CA 1
ATOM 892 C C . ALA A 1 109 ? 7.695 3.322 -19.144 1.00 89.56 109 ALA A C 1
ATOM 894 O O . ALA A 1 109 ? 8.781 3.250 -19.709 1.00 89.56 109 ALA A O 1
ATOM 895 N N . CYS A 1 110 ? 6.611 2.729 -19.653 1.00 91.00 110 CYS A N 1
ATOM 896 C CA . CYS A 1 110 ? 6.640 2.021 -20.932 1.00 91.00 110 CYS A CA 1
ATOM 897 C C . CYS A 1 110 ? 6.965 2.981 -22.086 1.00 91.00 110 CYS A C 1
ATOM 899 O O . CYS A 1 110 ? 7.838 2.698 -22.907 1.00 91.00 110 CYS A O 1
ATOM 901 N N . PHE A 1 111 ? 6.319 4.148 -22.102 1.00 94.12 111 PHE A N 1
ATOM 902 C CA . PHE A 1 111 ? 6.570 5.177 -23.102 1.00 94.12 111 PHE A CA 1
ATOM 903 C C . PHE A 1 111 ? 8.023 5.673 -23.073 1.00 94.12 111 PHE A C 1
ATOM 905 O O . PHE A 1 111 ? 8.651 5.770 -24.126 1.00 94.12 111 PHE A O 1
ATOM 912 N N . SER A 1 112 ? 8.593 5.935 -21.891 1.00 91.88 112 SER A N 1
ATOM 913 C CA . SER A 1 112 ? 9.977 6.408 -21.788 1.00 91.88 112 SER A CA 1
ATOM 914 C C . SER A 1 112 ? 10.979 5.384 -22.325 1.00 91.88 112 SER A C 1
ATOM 916 O O . SER A 1 112 ? 11.876 5.761 -23.077 1.00 91.88 112 SER A O 1
ATOM 918 N N . VAL A 1 113 ? 10.795 4.091 -22.032 1.00 91.81 113 VAL A N 1
ATOM 919 C CA . VAL A 1 113 ? 11.650 3.014 -22.563 1.00 91.81 113 VAL A CA 1
ATOM 920 C C . VAL A 1 113 ? 11.607 2.972 -24.091 1.00 91.81 113 VAL A C 1
ATOM 922 O O . VAL A 1 113 ? 12.656 2.865 -24.723 1.00 91.81 113 VAL A O 1
ATOM 925 N N . ILE A 1 114 ? 10.422 3.113 -24.694 1.00 94.31 114 ILE A N 1
ATOM 926 C CA . ILE A 1 114 ? 10.268 3.147 -26.158 1.00 94.31 114 ILE A CA 1
ATOM 927 C C . ILE A 1 114 ? 11.006 4.350 -26.757 1.00 94.31 114 ILE A C 1
ATOM 929 O O . ILE A 1 114 ? 11.710 4.202 -27.756 1.00 94.31 114 ILE A O 1
ATOM 933 N N . VAL A 1 115 ? 10.888 5.529 -26.140 1.00 95.12 115 VAL A N 1
ATOM 934 C CA . VAL A 1 115 ? 11.574 6.745 -26.600 1.00 95.12 115 VAL A CA 1
ATOM 935 C C . VAL A 1 115 ? 13.094 6.583 -26.527 1.00 95.12 115 VAL A C 1
ATOM 937 O O . VAL A 1 115 ? 13.780 6.855 -27.511 1.00 95.12 115 VAL A O 1
ATOM 940 N N . PHE A 1 116 ? 13.630 6.093 -25.405 1.00 94.31 116 PHE A N 1
ATOM 941 C CA . PHE A 1 116 ? 15.068 5.849 -25.265 1.00 94.31 116 PHE A CA 1
ATOM 942 C C . PHE A 1 116 ? 15.577 4.806 -26.264 1.00 94.31 116 PHE A C 1
ATOM 944 O O . PHE A 1 116 ? 16.619 5.020 -26.879 1.00 94.31 116 PHE A O 1
ATOM 951 N N . ALA A 1 117 ? 14.819 3.731 -26.495 1.00 94.31 117 ALA A N 1
ATOM 952 C CA . ALA A 1 117 ? 15.162 2.730 -27.498 1.00 94.31 117 ALA A CA 1
ATOM 953 C C . ALA A 1 117 ? 15.196 3.323 -28.918 1.00 94.31 117 ALA A C 1
ATOM 955 O O . ALA A 1 117 ? 16.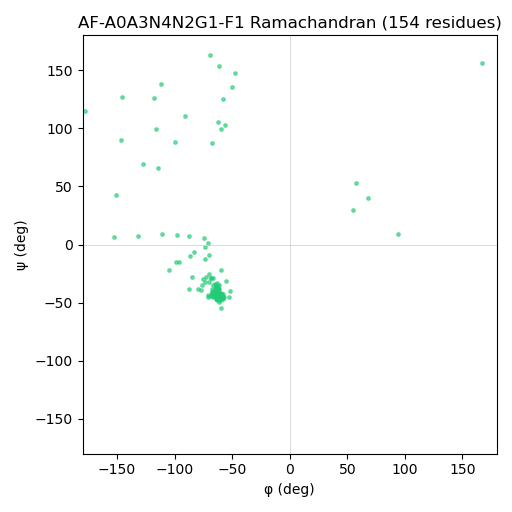151 3.087 -29.657 1.00 94.31 117 ALA A O 1
ATOM 956 N N . ALA A 1 118 ? 14.204 4.138 -29.290 1.00 96.06 118 ALA A N 1
ATOM 957 C CA . ALA A 1 118 ? 14.163 4.793 -30.597 1.00 96.06 118 ALA A CA 1
ATOM 958 C C . ALA A 1 118 ? 15.354 5.746 -30.804 1.00 96.06 118 ALA A C 1
ATOM 960 O O . ALA A 1 118 ? 15.985 5.725 -31.861 1.00 96.06 118 ALA A O 1
ATOM 961 N N . ILE A 1 119 ? 15.705 6.532 -29.780 1.00 95.06 119 ILE A N 1
ATOM 962 C CA . ILE A 1 119 ? 16.873 7.424 -29.804 1.00 95.06 119 ILE A CA 1
ATOM 963 C C . ILE A 1 119 ? 18.165 6.611 -29.948 1.00 95.06 119 ILE A C 1
ATOM 965 O O . ILE A 1 119 ? 18.998 6.932 -30.792 1.00 95.06 119 ILE A O 1
ATOM 969 N N . SER A 1 120 ? 18.325 5.530 -29.182 1.00 94.00 120 SER A N 1
ATOM 970 C CA . SER A 1 120 ? 19.494 4.651 -29.282 1.00 94.00 120 SER A CA 1
ATOM 971 C C . SER A 1 120 ? 19.654 4.049 -30.678 1.00 94.00 120 SER A C 1
ATOM 973 O O . SER A 1 120 ? 20.756 4.079 -31.225 1.00 94.00 120 SER A O 1
ATOM 975 N N . VAL A 1 121 ? 18.570 3.554 -31.284 1.00 95.75 121 VAL A N 1
ATOM 976 C CA . VAL A 1 121 ? 18.589 3.027 -32.659 1.00 95.75 121 VAL A CA 1
ATOM 977 C C . VAL A 1 121 ? 18.958 4.122 -33.661 1.00 95.75 121 VAL A C 1
ATOM 979 O O . VAL A 1 121 ? 19.790 3.891 -34.540 1.00 95.75 121 VAL A O 1
ATOM 982 N N . TYR A 1 122 ? 18.405 5.326 -33.505 1.00 96.38 122 TYR A N 1
ATOM 983 C CA . TYR A 1 122 ? 18.735 6.468 -34.356 1.00 96.38 122 TYR A CA 1
ATOM 984 C C . TYR A 1 122 ? 20.224 6.845 -34.278 1.00 96.38 122 TYR A C 1
ATOM 986 O O . TYR A 1 122 ? 20.851 7.045 -35.316 1.00 96.38 122 TYR A O 1
ATOM 994 N N . LEU A 1 123 ? 20.822 6.865 -33.079 1.00 94.75 123 LEU A N 1
ATOM 995 C CA . LEU A 1 123 ? 22.254 7.151 -32.892 1.00 94.75 123 LEU A CA 1
ATOM 996 C C . LEU A 1 123 ? 23.164 6.099 -33.542 1.00 94.75 123 LEU A C 1
ATOM 998 O O . LEU A 1 123 ? 24.228 6.430 -34.072 1.00 94.75 123 LEU A O 1
ATOM 1002 N N . ILE A 1 124 ? 22.754 4.829 -33.496 1.00 94.88 124 ILE A N 1
ATOM 1003 C CA . ILE A 1 124 ? 23.477 3.744 -34.169 1.00 94.88 124 ILE A CA 1
ATOM 1004 C C . ILE A 1 124 ? 23.423 3.960 -35.684 1.00 94.88 124 ILE A C 1
ATOM 1006 O O . ILE A 1 124 ? 24.453 3.868 -36.350 1.00 94.88 124 ILE A O 1
ATOM 1010 N N . TYR A 1 125 ? 22.249 4.308 -36.218 1.00 95.31 125 TYR A N 1
ATOM 1011 C CA . TYR A 1 125 ? 22.074 4.567 -37.646 1.00 95.31 125 TYR A CA 1
ATOM 1012 C C . TYR A 1 125 ? 22.833 5.813 -38.128 1.00 95.31 125 TYR A C 1
ATOM 1014 O O . TYR A 1 125 ? 23.377 5.813 -39.228 1.00 95.31 125 TYR A O 1
ATOM 1022 N N . SER A 1 126 ? 22.941 6.858 -37.300 1.00 92.94 126 SER A N 1
ATOM 1023 C CA . SER A 1 126 ? 23.678 8.085 -37.632 1.00 92.94 126 SER A CA 1
ATOM 1024 C C . SER A 1 126 ? 25.208 7.934 -37.588 1.00 92.94 126 SER A C 1
ATOM 1026 O O . SER A 1 126 ? 25.916 8.927 -37.730 1.00 92.94 126 SER A O 1
ATOM 1028 N N . GLY A 1 127 ? 25.730 6.721 -37.369 1.00 92.38 127 GLY A N 1
ATOM 1029 C CA . GLY A 1 127 ? 27.166 6.425 -37.410 1.00 92.38 127 GLY A CA 1
ATOM 1030 C C . GLY A 1 127 ? 27.889 6.489 -36.062 1.00 92.38 127 GLY A C 1
ATOM 1031 O O . GLY A 1 127 ? 29.111 6.365 -36.034 1.00 92.38 127 GLY A O 1
ATOM 1032 N N . SER A 1 128 ? 27.160 6.616 -34.947 1.00 93.00 128 SER A N 1
ATOM 1033 C CA . SER A 1 128 ? 27.719 6.647 -33.585 1.00 93.00 128 SER A CA 1
ATOM 1034 C C . SER A 1 128 ? 27.282 5.419 -32.767 1.00 93.00 128 SER A C 1
ATOM 1036 O O . SER A 1 128 ? 26.561 5.558 -31.771 1.00 93.00 128 SER A O 1
ATOM 1038 N N . PRO A 1 129 ? 27.714 4.195 -33.141 1.00 91.88 129 PRO A N 1
ATOM 1039 C CA . PRO A 1 129 ? 27.257 2.959 -32.506 1.00 91.88 129 PRO A CA 1
ATOM 1040 C C . PRO A 1 129 ? 27.638 2.869 -31.024 1.00 91.88 129 PRO A C 1
ATOM 1042 O O . PRO A 1 129 ? 26.866 2.350 -30.222 1.00 91.88 129 PRO A O 1
ATOM 1045 N N . THR A 1 130 ? 28.790 3.422 -30.636 1.00 94.31 130 THR A N 1
ATOM 1046 C CA . THR A 1 130 ? 29.248 3.460 -29.238 1.00 94.31 130 THR A CA 1
ATOM 1047 C C . THR A 1 130 ? 28.324 4.297 -28.357 1.00 94.31 130 THR A C 1
ATOM 1049 O O . THR A 1 130 ? 27.938 3.855 -27.277 1.00 94.31 130 THR A O 1
ATOM 1052 N N . ALA A 1 131 ? 27.914 5.476 -28.830 1.00 92.31 131 ALA A N 1
ATOM 1053 C CA . ALA A 1 131 ? 27.006 6.354 -28.102 1.00 92.31 131 ALA A CA 1
ATOM 1054 C C . ALA A 1 131 ? 25.611 5.726 -27.958 1.00 92.31 131 ALA A C 1
ATOM 1056 O O . ALA A 1 131 ? 25.056 5.717 -26.860 1.00 92.31 131 ALA A O 1
ATOM 1057 N N . GLY A 1 132 ? 25.072 5.133 -29.030 1.00 93.69 132 GLY A N 1
ATOM 1058 C CA . GLY A 1 132 ? 23.782 4.439 -28.977 1.00 93.69 132 GLY A CA 1
ATOM 1059 C C . GLY A 1 132 ? 23.788 3.225 -28.039 1.00 93.69 132 GLY A C 1
ATOM 1060 O O . GLY A 1 132 ? 22.844 3.049 -27.263 1.00 93.69 132 GLY A O 1
ATOM 1061 N N . ALA A 1 133 ? 24.873 2.439 -28.046 1.00 93.62 133 ALA A N 1
ATOM 1062 C CA . ALA A 1 133 ? 25.054 1.290 -27.158 1.00 93.62 133 ALA A CA 1
ATOM 1063 C C . ALA A 1 133 ? 25.161 1.697 -25.679 1.00 93.62 133 ALA A C 1
ATOM 1065 O O . ALA A 1 133 ? 24.517 1.080 -24.832 1.00 93.62 133 ALA A O 1
ATOM 1066 N N . LEU A 1 134 ? 25.918 2.755 -25.362 1.00 95.75 134 LEU A N 1
ATOM 1067 C CA . LEU A 1 134 ? 26.026 3.271 -23.992 1.00 95.75 134 LEU A CA 1
ATOM 1068 C C . LEU A 1 134 ? 24.685 3.788 -23.469 1.00 95.75 134 LEU A C 1
ATOM 1070 O O . LEU A 1 134 ? 24.320 3.500 -22.333 1.00 95.75 134 LEU A O 1
ATOM 1074 N N . LEU A 1 135 ? 23.932 4.510 -24.298 1.00 94.62 135 LEU A N 1
ATOM 1075 C CA . LEU A 1 135 ? 22.632 5.069 -23.922 1.00 94.62 135 LEU A CA 1
ATOM 1076 C C . LEU A 1 135 ? 21.602 3.953 -23.658 1.00 94.62 135 LEU A C 1
ATOM 1078 O O . LEU A 1 135 ? 20.885 3.976 -22.653 1.00 94.62 135 LEU A O 1
ATOM 1082 N N . MET A 1 136 ? 21.590 2.918 -24.503 1.00 93.69 136 MET A N 1
ATOM 1083 C CA . MET A 1 136 ? 20.724 1.750 -24.311 1.00 93.69 136 MET A CA 1
ATOM 1084 C C . MET A 1 136 ? 21.141 0.931 -23.078 1.00 93.69 136 MET A C 1
ATOM 1086 O O . MET A 1 136 ? 20.302 0.536 -22.273 1.00 93.69 136 MET A O 1
ATOM 1090 N N . GLY A 1 137 ? 22.444 0.708 -22.890 1.00 94.44 137 GLY A N 1
ATOM 1091 C CA . GLY A 1 137 ? 22.975 -0.012 -21.732 1.00 94.44 137 GLY A CA 1
ATOM 1092 C C . GLY A 1 137 ? 22.686 0.705 -20.412 1.00 94.44 137 GLY A C 1
ATOM 1093 O O . GLY A 1 137 ? 22.220 0.080 -19.460 1.00 94.44 137 GLY A O 1
ATOM 1094 N N . ALA A 1 138 ? 22.894 2.023 -20.366 1.00 94.62 138 ALA A N 1
ATOM 1095 C CA . ALA A 1 138 ? 22.616 2.839 -19.189 1.00 94.62 138 ALA A CA 1
ATOM 1096 C C . ALA A 1 138 ? 21.122 2.841 -18.834 1.00 94.62 138 ALA A C 1
ATOM 1098 O O . ALA A 1 138 ? 20.772 2.629 -17.675 1.00 94.62 138 ALA A O 1
ATOM 1099 N N . SER A 1 139 ? 20.237 3.014 -19.821 1.00 93.12 139 SER A N 1
ATOM 1100 C CA . SER A 1 139 ? 18.787 3.022 -19.580 1.00 93.12 139 SER A CA 1
ATOM 1101 C C . SER A 1 139 ? 18.264 1.673 -19.070 1.00 93.12 139 SER A C 1
ATOM 1103 O O . SER A 1 139 ? 17.484 1.647 -18.116 1.00 93.12 139 SER A O 1
ATOM 1105 N N . LEU A 1 140 ? 18.740 0.546 -19.614 1.00 93.06 140 LEU A N 1
ATOM 1106 C CA . LEU A 1 140 ? 18.407 -0.784 -19.088 1.00 93.06 140 LEU A CA 1
ATOM 1107 C C . LEU A 1 140 ? 18.927 -0.986 -17.661 1.00 93.06 140 LEU A C 1
ATOM 1109 O O . LEU A 1 140 ? 18.186 -1.478 -16.809 1.00 93.06 140 LEU A O 1
ATOM 1113 N N . ALA A 1 141 ? 20.165 -0.569 -17.379 1.00 95.00 141 ALA A N 1
ATOM 1114 C CA . ALA A 1 141 ? 20.726 -0.639 -16.033 1.00 95.00 141 ALA A CA 1
ATOM 1115 C C . ALA A 1 141 ? 19.869 0.151 -15.030 1.00 95.00 141 ALA A C 1
ATOM 1117 O O . ALA A 1 141 ? 19.560 -0.362 -13.956 1.00 95.00 141 ALA A O 1
ATOM 1118 N N . THR A 1 142 ? 19.406 1.352 -15.393 1.00 93.44 142 THR A N 1
ATOM 1119 C CA . THR A 1 142 ? 18.494 2.145 -14.555 1.00 93.44 142 THR A CA 1
ATOM 1120 C C . THR A 1 142 ? 17.182 1.414 -14.263 1.00 93.44 142 THR A C 1
ATOM 1122 O O . THR A 1 142 ? 16.746 1.391 -13.113 1.00 93.44 142 THR A O 1
ATOM 1125 N N . VAL A 1 143 ? 16.560 0.780 -15.263 1.00 91.06 143 VAL A N 1
ATOM 1126 C CA . VAL A 1 143 ? 15.301 0.033 -15.073 1.00 91.06 143 VAL A CA 1
ATOM 1127 C C . VAL A 1 143 ? 15.502 -1.172 -14.151 1.00 91.06 143 VAL A C 1
ATOM 1129 O O . VAL A 1 143 ? 14.693 -1.401 -13.251 1.00 91.06 143 VAL A O 1
ATOM 1132 N N . VAL A 1 144 ? 16.598 -1.915 -14.326 1.00 92.56 144 VAL A N 1
ATOM 1133 C CA . VAL A 1 144 ? 16.944 -3.051 -13.458 1.00 92.56 144 VAL A CA 1
ATOM 1134 C C . VAL A 1 144 ? 17.170 -2.586 -12.019 1.00 92.56 144 VAL A C 1
ATOM 1136 O O . VAL A 1 144 ? 16.619 -3.179 -11.092 1.00 92.56 144 VAL A O 1
ATOM 1139 N N . LEU A 1 145 ? 17.919 -1.498 -11.823 1.00 93.19 145 LEU A N 1
ATOM 1140 C CA . LEU A 1 145 ? 18.154 -0.921 -10.498 1.00 93.19 145 LEU A CA 1
ATOM 1141 C C . LEU A 1 145 ? 16.848 -0.470 -9.833 1.00 93.19 145 LEU A C 1
ATOM 1143 O O . LEU A 1 145 ? 16.629 -0.770 -8.660 1.00 93.19 145 LEU A O 1
ATOM 1147 N N . ALA A 1 146 ? 15.950 0.179 -10.578 1.00 90.25 146 ALA A N 1
ATOM 1148 C CA . ALA A 1 146 ? 14.637 0.570 -10.072 1.00 90.25 146 ALA A CA 1
ATOM 1149 C C . ALA A 1 146 ? 13.785 -0.647 -9.666 1.00 90.25 146 ALA A C 1
ATOM 1151 O O . ALA A 1 146 ? 13.100 -0.608 -8.644 1.00 90.25 146 ALA A O 1
ATOM 1152 N N . PHE A 1 147 ? 13.858 -1.749 -10.420 1.00 87.50 147 PHE A N 1
ATOM 1153 C CA . PHE A 1 147 ? 13.142 -2.984 -10.097 1.00 87.50 147 PHE A CA 1
ATOM 1154 C C . PHE A 1 147 ? 13.682 -3.660 -8.828 1.00 87.50 147 PHE A C 1
ATOM 1156 O O . PHE A 1 147 ? 12.905 -4.101 -7.979 1.00 87.50 147 PHE A O 1
ATOM 1163 N N . ILE A 1 148 ? 15.009 -3.696 -8.660 1.00 93.00 148 ILE A N 1
ATOM 1164 C CA . ILE A 1 148 ? 15.656 -4.220 -7.448 1.00 93.00 148 ILE A CA 1
ATOM 1165 C C . ILE A 1 148 ? 15.277 -3.367 -6.230 1.00 93.00 148 ILE A C 1
ATOM 1167 O O . ILE A 1 148 ? 14.861 -3.917 -5.209 1.00 93.00 148 ILE A O 1
ATOM 1171 N N . ALA A 1 149 ? 15.350 -2.037 -6.348 1.00 90.44 149 ALA A N 1
ATOM 1172 C CA . ALA A 1 149 ? 14.954 -1.115 -5.284 1.00 90.44 149 ALA A CA 1
ATOM 1173 C C . ALA A 1 149 ? 13.466 -1.265 -4.916 1.00 90.44 149 ALA A C 1
ATOM 1175 O O . ALA A 1 149 ? 13.119 -1.314 -3.737 1.00 90.44 149 ALA A O 1
ATOM 1176 N N . GLY A 1 150 ? 12.591 -1.426 -5.914 1.00 82.31 150 GLY A N 1
ATOM 1177 C CA . GLY A 1 150 ? 11.160 -1.658 -5.707 1.00 82.31 150 GLY A CA 1
ATOM 1178 C C . GLY A 1 150 ? 10.851 -2.952 -4.946 1.00 82.31 150 GLY A C 1
ATOM 1179 O O . GLY A 1 150 ? 9.945 -2.971 -4.116 1.00 82.31 150 GLY A O 1
ATOM 1180 N N . ARG A 1 151 ? 11.630 -4.023 -5.158 1.00 77.69 151 ARG A N 1
ATOM 1181 C CA . ARG A 1 151 ? 11.458 -5.296 -4.434 1.00 77.69 151 ARG A CA 1
ATOM 1182 C C . ARG A 1 151 ? 11.809 -5.185 -2.945 1.00 77.69 151 ARG A C 1
ATOM 1184 O O . ARG A 1 151 ? 11.230 -5.911 -2.141 1.00 77.69 151 ARG A O 1
ATOM 1191 N N . SER A 1 152 ? 12.722 -4.285 -2.573 1.00 74.81 152 SER A N 1
ATOM 1192 C CA . SER A 1 152 ? 13.122 -4.075 -1.174 1.00 74.81 152 SER A CA 1
ATOM 1193 C C . SER A 1 152 ? 12.012 -3.458 -0.319 1.00 74.81 152 SER A C 1
ATOM 1195 O O . SER A 1 152 ? 11.960 -3.731 0.873 1.00 74.81 152 SER A O 1
ATOM 1197 N N . GLN A 1 153 ? 11.119 -2.662 -0.913 1.00 66.62 153 GLN A N 1
ATOM 1198 C CA . GLN A 1 153 ? 10.052 -1.967 -0.179 1.00 66.62 153 GLN A CA 1
ATOM 1199 C C . GLN 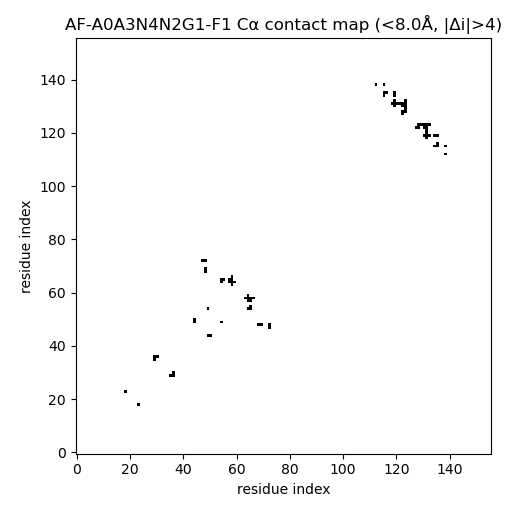A 1 153 ? 8.811 -2.835 0.084 1.00 66.62 153 GLN A C 1
ATOM 1201 O O . GLN A 1 153 ? 7.912 -2.420 0.796 1.00 66.62 153 GLN A O 1
ATOM 1206 N N . SER A 1 154 ? 8.748 -4.049 -0.472 1.00 57.53 154 SER A N 1
ATOM 1207 C CA . SER A 1 154 ? 7.626 -4.983 -0.280 1.00 57.53 154 SER A CA 1
ATOM 1208 C C . SER A 1 154 ? 7.780 -5.880 0.960 1.00 57.53 154 SER A C 1
ATOM 1210 O O . SER A 1 154 ? 7.031 -6.849 1.095 1.00 57.53 154 SER A O 1
ATOM 1212 N N . LYS A 1 155 ? 8.795 -5.644 1.802 1.00 52.47 155 LYS A N 1
ATOM 1213 C CA . LYS A 1 155 ? 9.144 -6.522 2.932 1.00 52.47 155 LYS A CA 1
ATOM 1214 C C . LYS A 1 155 ? 8.868 -5.917 4.317 1.00 52.47 155 LYS A C 1
ATOM 1216 O O . LYS A 1 155 ? 9.259 -6.530 5.307 1.00 52.47 155 LYS A O 1
ATOM 1221 N N . GLU A 1 156 ? 8.195 -4.773 4.368 1.00 42.25 156 GLU A N 1
ATOM 1222 C CA . GLU A 1 156 ? 7.507 -4.241 5.556 1.00 42.25 156 GLU A CA 1
ATOM 1223 C C . GLU A 1 156 ? 5.994 -4.385 5.374 1.00 42.25 156 GLU A C 1
ATOM 1225 O O . GLU A 1 156 ? 5.315 -4.639 6.391 1.00 42.25 156 GLU A O 1
#

Organism: NCBI:txid1853276

Sequence (156 aa):
MNNENELKNRSADTGGLAFPEEEQELLEKIEDRPRLIQQIIARHHMGPLPDPDDMARYGSIIPNGAERIMQMAEKEQSARLQMEEKEQQERFSYLKQEQAIKKRGQWFACFSVIVFAAISVYLIYSGSPTAGALLMGASLATVVLAFIAGRSQSKE

Radius of gyration: 36.03 Å; Cα contacts (8 Å, |Δi|>4): 43; chains: 1; bounding box: 70×65×88 Å

Foldseek 3Di:
DDDPVPPVVPDDDDPPPPDPVVVVVVVVVVVVCVVVVCVVPVDDDDDQDDDPVVLVVLVVVPPCRNVVSVVVVVVVVVVVVVVVVVVVVVVVVVVVVVVVVVVVVVVVVVVVLVVLLVVLVVCVVVVNPVVSVVSNVVSVVVVVVVVVVVVVVVPD

Solvent-accessible surface area (backbone atoms only — not comparable to full-atom values): 9101 Å² total; per-residue (Å²): 137,93,71,71,85,69,68,72,80,76,68,74,96,70,80,78,76,74,64,56,69,71,54,46,54,50,49,55,62,46,64,79,32,63,68,56,55,51,62,62,67,70,71,77,83,87,64,98,65,74,53,72,72,55,33,53,49,38,36,73,77,34,90,62,32,39,60,54,51,51,54,49,50,53,50,52,50,53,51,50,51,53,49,52,52,48,53,50,52,49,53,50,52,53,52,52,52,52,50,53,50,51,54,53,50,50,51,54,52,53,50,50,53,53,51,52,49,53,52,20,53,50,33,35,73,74,73,38,50,68,61,14,49,51,52,46,52,52,52,52,49,51,54,52,51,51,51,55,56,55,58,64,69,74,77,123

pLDDT: mean 76.73, std 17.66, range [35.59, 96.38]

Secondary structure (DSSP, 8-state):
---STTTTTS----------HHHHHHHHHHHT-HHHHHHHHTT---SSS--HHHHHHHHHHSTTHHHHHHHHHHHHHHHHHHHHHHHHHHHHHHHHHHHHHHHHHHHHHHHHHHHHHHHHHHHHHTT-HHHHHHHHHHHHHHHHHHHHHHHHGGG-